Protein AF-A0A538QEQ5-F1 (afdb_monomer_lite)

Foldseek 3Di:
DVVVVVVVVVVVVVPPDPPPPDPPDQPCVVVDDDDDQWDWAFDADPDDDFTWIFIAGCPPPDPRHGHGPDTGGPRDHDPPRDDDDDDPDPD

Structure (mmCIF, N/CA/C/O backbone):
data_AF-A0A538QEQ5-F1
#
_entry.id   AF-A0A538QEQ5-F1
#
loop_
_atom_site.group_PDB
_atom_site.id
_atom_site.type_symbol
_atom_site.label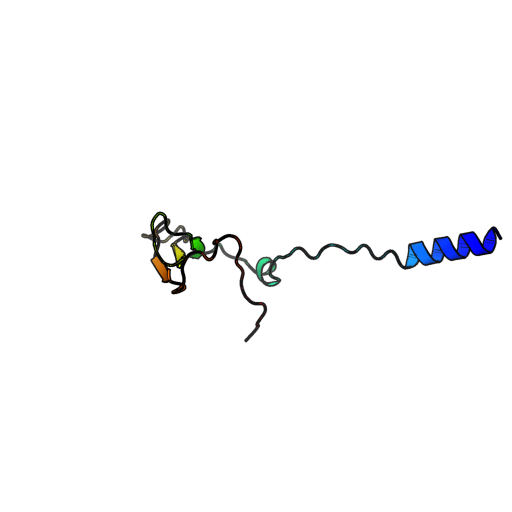_atom_id
_atom_site.label_alt_id
_atom_site.label_comp_id
_atom_site.label_asym_id
_atom_site.label_entity_id
_atom_site.label_seq_id
_atom_site.pdbx_PDB_ins_code
_atom_site.Cartn_x
_atom_site.Cartn_y
_atom_site.Cartn_z
_atom_site.occupancy
_atom_site.B_iso_or_equiv
_atom_site.auth_seq_id
_atom_site.auth_comp_id
_atom_site.auth_asym_id
_atom_site.auth_atom_id
_atom_site.pdbx_PDB_model_num
ATOM 1 N N . MET A 1 1 ? 44.769 34.692 27.498 1.00 63.59 1 MET A N 1
ATOM 2 C CA . MET A 1 1 ? 44.655 33.255 27.158 1.00 63.59 1 MET A CA 1
ATOM 3 C C . MET A 1 1 ? 43.454 32.576 27.819 1.00 63.59 1 MET A C 1
ATOM 5 O O . MET A 1 1 ? 42.598 32.104 27.091 1.00 63.59 1 MET A O 1
ATOM 9 N N . ARG A 1 2 ? 43.303 32.572 29.157 1.00 73.38 2 ARG A N 1
ATOM 10 C CA . ARG A 1 2 ? 42.116 31.966 29.814 1.00 73.38 2 ARG A CA 1
ATOM 11 C C . ARG A 1 2 ? 40.778 32.641 29.465 1.00 73.38 2 ARG A C 1
ATOM 13 O O . ARG A 1 2 ? 39.808 31.953 29.191 1.00 73.38 2 ARG A O 1
ATOM 20 N N . ARG A 1 3 ? 40.730 33.980 29.429 1.00 74.44 3 ARG A N 1
ATOM 21 C CA . ARG A 1 3 ? 39.502 34.734 29.088 1.00 74.44 3 ARG A CA 1
ATOM 22 C C . ARG A 1 3 ? 39.071 34.547 27.634 1.00 74.44 3 ARG A C 1
ATOM 24 O O . ARG A 1 3 ? 37.889 34.391 27.368 1.00 74.44 3 ARG A O 1
ATOM 31 N N . THR A 1 4 ? 40.032 34.516 26.713 1.00 77.25 4 THR A N 1
ATOM 32 C CA . THR A 1 4 ? 39.765 34.251 25.297 1.00 77.25 4 THR A CA 1
ATOM 33 C C . THR A 1 4 ? 39.236 32.837 25.084 1.00 77.25 4 THR A C 1
ATOM 35 O O . THR A 1 4 ? 38.246 32.699 24.380 1.00 77.25 4 THR A O 1
ATOM 38 N N . ALA A 1 5 ? 39.805 31.827 25.757 1.00 79.75 5 ALA A N 1
ATOM 39 C CA . ALA A 1 5 ? 39.321 30.443 25.705 1.00 79.75 5 ALA A CA 1
ATOM 40 C C . ALA A 1 5 ? 37.894 30.279 26.265 1.00 79.75 5 ALA A C 1
ATOM 42 O O . ALA A 1 5 ? 37.076 29.571 25.686 1.00 79.75 5 ALA A O 1
ATOM 43 N N . LEU A 1 6 ? 37.568 30.974 27.361 1.00 83.69 6 LEU A N 1
ATOM 44 C CA . LEU A 1 6 ? 36.217 30.964 27.936 1.00 83.69 6 LEU A CA 1
ATOM 45 C C . LEU A 1 6 ? 35.186 31.615 27.005 1.00 83.69 6 LEU A C 1
ATOM 47 O O . LEU A 1 6 ? 34.083 31.098 26.861 1.00 83.69 6 LEU A O 1
ATOM 51 N N . LEU A 1 7 ? 35.555 32.712 26.338 1.00 84.94 7 LEU A N 1
ATOM 52 C CA . LEU A 1 7 ? 34.693 33.369 25.351 1.00 84.94 7 LEU A CA 1
ATOM 53 C C . LEU A 1 7 ? 34.463 32.493 24.113 1.00 84.94 7 LEU A C 1
ATOM 55 O O . LEU A 1 7 ? 33.350 32.457 23.599 1.00 84.94 7 LEU A O 1
ATOM 59 N N . THR A 1 8 ? 35.480 31.752 23.660 1.00 82.25 8 THR A N 1
ATOM 60 C CA . THR A 1 8 ? 35.315 30.811 22.537 1.00 82.25 8 THR A CA 1
ATOM 61 C C . THR A 1 8 ? 34.408 29.648 22.921 1.00 82.25 8 THR A C 1
ATOM 63 O O . THR A 1 8 ? 33.525 29.290 22.149 1.00 82.25 8 THR A O 1
ATOM 66 N N . LEU A 1 9 ? 34.570 29.096 24.127 1.00 82.81 9 LEU A N 1
ATOM 67 C CA . LEU A 1 9 ? 33.732 27.999 24.610 1.00 82.81 9 LEU A CA 1
ATOM 68 C C . LEU A 1 9 ? 32.266 28.429 24.789 1.00 82.81 9 LEU A C 1
ATOM 70 O O . LEU A 1 9 ? 31.361 27.693 24.405 1.00 82.81 9 LEU A O 1
ATOM 74 N N . ALA A 1 10 ? 32.027 29.635 25.313 1.00 82.56 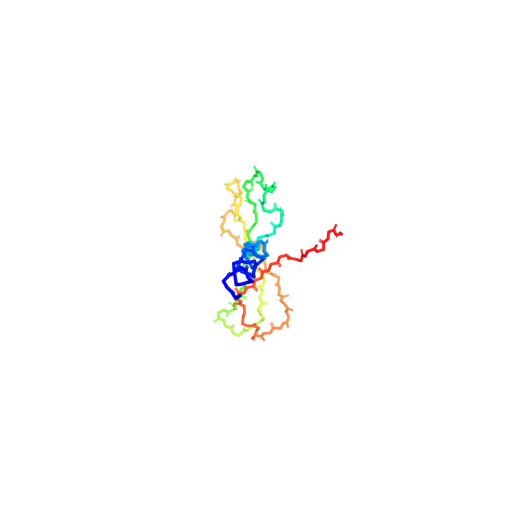10 ALA A N 1
ATOM 75 C CA . ALA A 1 10 ? 30.682 30.191 25.448 1.00 82.56 10 ALA A CA 1
ATOM 76 C C . ALA A 1 10 ? 30.008 30.425 24.085 1.00 82.56 10 ALA A C 1
ATOM 78 O O . ALA A 1 10 ? 28.816 30.168 23.940 1.00 82.56 10 ALA A O 1
ATOM 79 N N . LEU A 1 11 ? 30.769 30.862 23.076 1.00 82.56 11 LEU A N 1
ATOM 80 C CA . LEU A 1 11 ? 30.246 31.074 21.727 1.00 82.56 11 LEU A CA 1
ATOM 81 C C . LEU A 1 11 ? 29.875 29.751 21.037 1.00 82.56 11 LEU A C 1
ATOM 83 O O . LEU A 1 11 ? 28.831 29.681 20.400 1.00 82.56 11 LEU A O 1
ATOM 87 N N . VAL A 1 12 ? 30.680 28.697 21.217 1.00 82.12 12 VAL A N 1
ATOM 88 C CA . VAL A 1 12 ? 30.378 27.343 20.707 1.00 82.12 12 VAL A CA 1
ATOM 89 C C . VAL A 1 12 ? 29.142 26.753 21.389 1.00 82.12 12 VAL A C 1
ATOM 91 O O . VAL A 1 12 ? 28.320 26.117 20.735 1.00 82.12 12 VAL A O 1
ATOM 94 N N . ALA A 1 13 ? 28.968 26.990 22.690 1.00 79.50 13 ALA A N 1
ATOM 95 C CA . ALA A 1 13 ? 27.770 26.555 23.404 1.00 79.50 13 ALA A CA 1
ATOM 96 C C . ALA A 1 13 ? 26.504 27.292 22.926 1.00 79.50 13 ALA A C 1
ATOM 98 O O . ALA A 1 13 ? 25.434 26.691 22.885 1.00 79.50 13 ALA A O 1
ATOM 99 N N . LEU A 1 14 ? 26.616 28.566 22.527 1.00 76.56 14 LEU A N 1
ATOM 100 C CA . LEU A 1 14 ? 25.490 29.348 22.000 1.00 76.56 14 LEU A CA 1
ATOM 101 C C . LEU A 1 14 ? 25.051 28.919 20.591 1.00 76.56 14 LEU A C 1
ATOM 103 O O . LEU A 1 14 ? 23.890 29.108 20.238 1.00 76.56 14 LEU A O 1
ATOM 107 N N . THR A 1 15 ? 25.960 28.368 19.783 1.00 70.12 15 THR A N 1
ATOM 108 C CA . THR A 1 15 ? 25.663 27.897 18.419 1.00 70.12 15 THR A CA 1
ATOM 109 C C . THR A 1 15 ? 25.336 26.410 18.347 1.00 70.12 15 THR A C 1
ATOM 111 O O . THR A 1 15 ? 24.980 25.921 17.274 1.00 70.12 15 THR A O 1
ATOM 114 N N . ALA A 1 16 ? 25.404 25.690 19.470 1.00 66.94 16 ALA A N 1
ATOM 115 C CA . ALA A 1 16 ? 24.951 24.311 19.585 1.00 66.94 16 ALA A CA 1
ATOM 116 C C . ALA A 1 16 ? 23.412 24.252 19.571 1.00 66.94 16 ALA A C 1
ATOM 118 O O . ALA A 1 16 ? 22.762 23.927 20.563 1.00 66.94 16 ALA A O 1
ATOM 119 N N . VAL A 1 17 ? 22.812 24.582 18.427 1.00 64.94 17 VAL A N 1
ATOM 120 C CA . VAL A 1 17 ? 21.423 24.229 18.146 1.00 64.94 17 VAL A CA 1
ATOM 121 C C . VAL A 1 17 ? 21.377 22.710 18.090 1.00 64.94 17 VAL A C 1
ATOM 123 O O . VAL A 1 17 ? 22.057 22.091 17.271 1.00 64.94 17 VAL A O 1
ATOM 126 N N . ALA A 1 18 ? 20.602 22.100 18.983 1.00 65.62 18 ALA A N 1
ATOM 127 C CA . ALA A 1 18 ? 20.291 20.687 18.880 1.00 65.62 18 ALA A CA 1
ATOM 128 C C . ALA A 1 18 ? 19.586 20.471 17.535 1.00 65.62 18 ALA A C 1
ATOM 130 O O . ALA A 1 18 ? 18.439 20.878 17.352 1.00 65.62 18 ALA A O 1
ATOM 131 N N . ALA A 1 19 ? 20.299 19.879 16.577 1.00 62.69 19 ALA A N 1
ATOM 132 C CA . ALA A 1 19 ? 19.707 19.374 15.353 1.00 62.69 19 ALA A CA 1
ATOM 133 C C . ALA A 1 19 ? 18.826 18.188 15.750 1.00 62.69 19 ALA A C 1
ATOM 135 O O . ALA A 1 19 ? 19.269 17.041 15.795 1.00 62.69 19 ALA A O 1
ATOM 136 N N . PHE A 1 20 ? 17.586 18.477 16.137 1.00 61.56 20 PHE A N 1
ATOM 137 C CA . PHE A 1 20 ? 16.576 17.444 16.239 1.00 61.56 20 PHE A CA 1
ATOM 138 C C . PHE A 1 20 ? 16.370 16.940 14.820 1.00 61.56 20 PHE A C 1
ATOM 140 O O . PHE A 1 20 ? 15.942 17.701 13.955 1.00 61.56 20 PHE A O 1
ATOM 147 N N . ALA A 1 21 ? 16.748 15.687 14.572 1.00 60.53 21 ALA A N 1
ATOM 148 C CA . ALA A 1 21 ? 16.388 15.026 13.334 1.00 60.53 21 ALA A CA 1
ATOM 149 C C . ALA A 1 21 ? 14.872 15.164 13.193 1.00 60.53 21 ALA A C 1
ATOM 151 O O . ALA A 1 21 ? 14.122 14.685 14.053 1.00 60.53 21 ALA A O 1
ATOM 152 N N . GLU A 1 22 ? 14.428 15.884 12.164 1.00 58.97 22 GLU A N 1
ATOM 153 C CA . GLU A 1 22 ? 13.020 15.878 11.821 1.00 58.97 22 GLU A CA 1
ATOM 154 C C . GLU A 1 22 ? 12.666 14.419 11.581 1.00 58.97 22 GLU A C 1
ATOM 156 O O . GLU A 1 22 ? 13.320 13.704 10.820 1.00 58.97 22 GLU A O 1
ATOM 161 N N . THR A 1 23 ? 11.692 13.935 12.342 1.00 60.78 23 THR A N 1
ATOM 162 C CA . THR A 1 23 ? 11.153 12.610 12.090 1.00 60.78 23 THR A CA 1
ATOM 163 C C . THR A 1 23 ? 10.680 12.634 10.645 1.00 60.78 23 THR A C 1
ATOM 165 O O . THR A 1 23 ? 9.917 13.532 10.293 1.00 60.78 23 THR A O 1
ATOM 168 N N . CYS A 1 24 ? 11.148 11.693 9.816 1.00 62.22 24 CYS A N 1
ATOM 169 C CA . CYS A 1 24 ? 10.700 11.498 8.434 1.00 62.22 24 CYS A CA 1
ATOM 170 C C . CYS A 1 24 ? 9.237 11.022 8.421 1.00 62.22 24 CYS A C 1
ATOM 172 O O . CYS A 1 24 ? 8.913 9.919 7.993 1.00 62.22 24 CYS A O 1
ATOM 174 N N . LEU A 1 25 ? 8.354 11.827 8.995 1.00 64.12 25 LEU A N 1
ATOM 175 C CA . LEU A 1 25 ? 6.927 11.644 9.060 1.00 64.12 25 LEU A CA 1
ATOM 176 C C . LEU A 1 25 ? 6.317 12.811 8.313 1.00 64.12 25 LEU A C 1
ATOM 178 O O . LEU A 1 25 ? 6.626 13.973 8.576 1.00 64.12 25 LEU A O 1
ATOM 182 N N . SER A 1 26 ? 5.409 12.478 7.406 1.00 69.56 26 SER A N 1
ATOM 183 C CA . SER A 1 26 ? 4.625 13.482 6.713 1.00 69.56 26 SER A CA 1
ATOM 184 C C . SER A 1 26 ? 3.969 14.434 7.730 1.00 69.56 26 SER A C 1
ATOM 186 O O . SER A 1 26 ? 3.403 13.967 8.730 1.00 69.56 26 SER A O 1
ATOM 188 N N . PRO A 1 27 ? 3.981 15.761 7.489 1.00 68.88 27 PRO A N 1
ATOM 189 C CA . PRO A 1 27 ? 3.320 16.728 8.367 1.00 68.88 27 PRO A CA 1
ATOM 190 C C . PRO A 1 27 ? 1.819 16.436 8.532 1.00 68.88 27 PRO A C 1
ATOM 192 O O . PRO A 1 27 ? 1.218 16.842 9.528 1.00 68.88 27 PRO A O 1
ATOM 195 N N . TYR A 1 28 ? 1.226 15.682 7.599 1.00 70.25 28 TYR A N 1
ATOM 196 C CA . TYR A 1 28 ? -0.174 15.269 7.623 1.00 70.25 28 TYR A CA 1
ATOM 197 C C . TYR A 1 28 ? -0.484 14.182 8.656 1.00 70.25 28 TYR A C 1
ATOM 199 O O . TYR A 1 28 ? -1.625 14.110 9.107 1.00 70.25 28 TYR A O 1
ATOM 207 N N . VAL A 1 29 ? 0.503 13.396 9.111 1.00 75.12 29 VAL A N 1
ATOM 208 C CA . VAL A 1 29 ? 0.266 12.326 10.103 1.00 75.12 29 VAL A CA 1
ATOM 209 C C . VAL A 1 29 ? -0.285 12.893 11.413 1.00 75.12 29 VAL A C 1
ATOM 211 O O . VAL A 1 29 ? -1.149 12.291 12.042 1.00 75.12 29 VAL A O 1
ATOM 214 N N . LYS A 1 30 ? 0.128 14.110 11.789 1.00 72.75 30 LYS A N 1
ATOM 215 C CA . LYS A 1 30 ? -0.391 14.806 12.979 1.00 72.75 30 LYS A CA 1
ATOM 216 C C . LYS A 1 30 ? -1.864 15.223 12.841 1.00 72.75 30 LYS A C 1
ATOM 218 O O . LYS A 1 30 ? -2.511 15.519 13.843 1.00 72.75 30 LYS A O 1
ATOM 223 N N . GLY A 1 31 ? -2.383 15.284 11.614 1.00 75.19 31 GLY A N 1
ATOM 224 C CA . GLY A 1 31 ? -3.763 15.647 11.296 1.00 75.19 31 GLY A CA 1
ATOM 225 C C . GLY A 1 31 ? -4.716 14.457 11.167 1.00 75.19 31 GLY A C 1
ATOM 226 O O . GLY A 1 31 ? -5.916 14.676 11.002 1.00 75.19 31 GLY A O 1
ATOM 227 N N . LEU A 1 32 ? -4.219 13.219 11.250 1.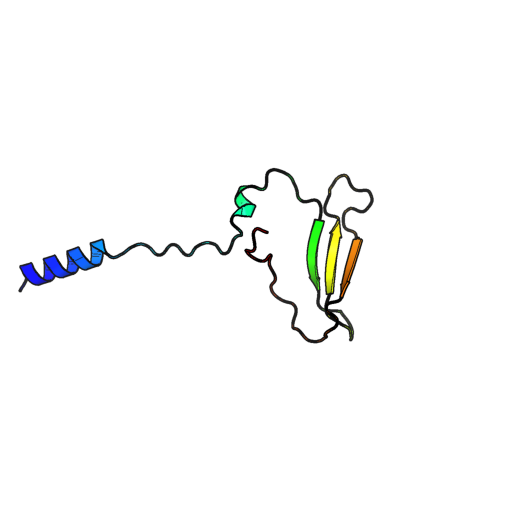00 80.06 32 LEU A N 1
ATOM 228 C CA . LEU A 1 32 ? -5.044 12.017 11.142 1.00 80.06 32 LEU A CA 1
ATOM 229 C C . LEU A 1 32 ? -5.893 11.860 12.407 1.00 80.06 32 LEU A C 1
ATOM 231 O O . LEU A 1 32 ? -5.381 11.678 13.510 1.00 80.06 32 LEU A O 1
ATOM 235 N N . ARG A 1 33 ? -7.216 11.987 12.255 1.00 85.56 33 ARG A N 1
ATOM 236 C CA . ARG A 1 33 ? -8.178 11.922 13.373 1.00 85.56 33 ARG A CA 1
ATOM 237 C C . ARG A 1 33 ? -9.063 10.688 13.353 1.00 85.56 33 ARG A C 1
ATOM 239 O O . ARG A 1 33 ? -9.886 10.540 14.249 1.00 85.56 33 ARG A O 1
ATOM 246 N N . GLN A 1 34 ? -8.970 9.864 12.318 1.00 88.12 34 GLN A N 1
ATOM 247 C CA . GLN A 1 34 ? -9.841 8.714 12.095 1.00 88.12 34 GLN A CA 1
ATOM 248 C C . GLN A 1 34 ? -8.988 7.506 11.701 1.00 88.12 34 GLN A C 1
ATOM 250 O O . GLN A 1 34 ? -7.908 7.710 11.151 1.00 88.12 34 GLN A O 1
ATOM 255 N N . PRO A 1 35 ? -9.449 6.271 11.963 1.00 92.00 35 PRO A N 1
ATOM 256 C CA . PRO A 1 35 ? -8.776 5.080 11.466 1.00 92.00 35 PRO A CA 1
ATOM 257 C C . PRO A 1 35 ? -8.709 5.079 9.940 1.00 92.00 35 PRO A C 1
ATOM 259 O O . PRO A 1 35 ? -9.667 5.477 9.265 1.00 92.00 35 PRO A O 1
ATOM 262 N N . GLU A 1 36 ? -7.598 4.581 9.411 1.00 93.62 36 GLU A N 1
ATOM 263 C CA . GLU A 1 36 ? -7.432 4.456 7.971 1.00 93.62 36 GLU A CA 1
ATOM 264 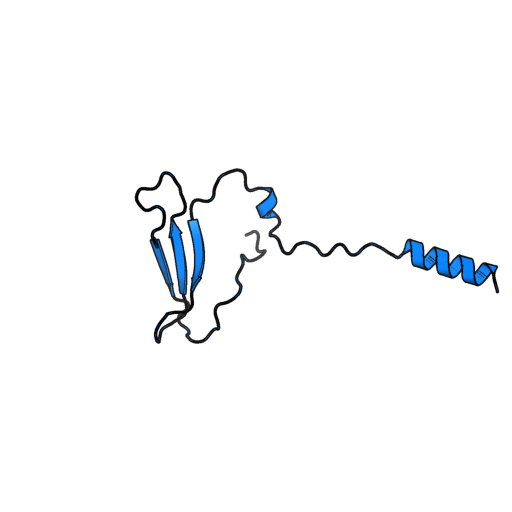C C . GLU A 1 36 ? -8.369 3.408 7.384 1.00 93.62 36 GLU A C 1
ATOM 266 O O . GLU A 1 36 ? -8.762 2.440 8.035 1.00 93.62 36 GLU A O 1
ATOM 271 N N . LYS A 1 37 ? -8.738 3.617 6.122 1.00 96.31 37 LYS A N 1
ATOM 272 C CA . LYS A 1 37 ? -9.631 2.712 5.386 1.00 96.31 37 LYS A CA 1
ATOM 273 C C . LYS A 1 37 ? -8.894 1.863 4.361 1.00 96.31 37 LYS A C 1
ATOM 275 O O . LYS A 1 37 ? -9.408 0.834 3.939 1.00 96.31 37 LYS A O 1
ATOM 280 N N . VAL A 1 38 ? -7.703 2.297 3.958 1.00 96.94 38 VAL A N 1
ATOM 281 C CA . VAL A 1 38 ? -6.882 1.645 2.941 1.00 96.94 38 VAL A CA 1
ATOM 282 C C . VAL A 1 38 ? -5.430 1.628 3.400 1.00 96.94 38 VAL A C 1
ATOM 284 O O . VAL A 1 38 ? -4.937 2.619 3.934 1.00 96.94 38 VAL A O 1
ATOM 287 N N . MET A 1 39 ? -4.751 0.511 3.162 1.00 96.69 39 MET A N 1
ATOM 288 C CA . MET A 1 39 ? -3.313 0.365 3.343 1.00 96.69 39 MET A CA 1
ATOM 289 C C . MET A 1 39 ? -2.652 0.105 1.992 1.00 96.69 39 MET A C 1
ATOM 291 O O . MET A 1 39 ? -3.078 -0.770 1.238 1.00 96.69 39 MET A O 1
ATOM 295 N N . TYR A 1 40 ? -1.594 0.857 1.706 1.00 96.25 40 TYR A N 1
ATOM 296 C CA . TYR A 1 40 ? -0.760 0.664 0.526 1.00 96.25 40 TYR A CA 1
ATOM 297 C C . TYR A 1 40 ? 0.490 -0.128 0.904 1.00 96.25 40 TYR A C 1
ATOM 299 O O . TYR A 1 40 ? 1.190 0.241 1.844 1.00 96.25 40 TYR A O 1
ATOM 307 N N . VAL A 1 41 ? 0.774 -1.209 0.175 1.00 95.81 41 VAL A N 1
ATOM 308 C CA . VAL A 1 41 ? 1.975 -2.033 0.381 1.00 95.81 41 VAL A CA 1
ATOM 309 C C . VAL A 1 41 ? 2.731 -2.156 -0.931 1.00 95.81 41 VAL A C 1
ATOM 311 O O . VAL A 1 41 ? 2.218 -2.730 -1.898 1.00 95.81 41 VAL A O 1
ATOM 314 N N . TRP A 1 42 ? 3.962 -1.647 -0.967 1.00 94.19 42 TRP A N 1
ATOM 315 C CA . TRP A 1 42 ? 4.856 -1.896 -2.093 1.00 94.19 42 TRP A CA 1
ATOM 316 C C . TRP A 1 42 ? 5.246 -3.370 -2.093 1.00 94.19 42 TRP A C 1
ATOM 318 O O . TRP A 1 42 ? 5.803 -3.880 -1.124 1.00 94.19 42 TRP A O 1
ATOM 328 N N . THR A 1 43 ? 4.896 -4.071 -3.166 1.00 93.44 43 THR A N 1
ATOM 329 C CA . THR A 1 43 ? 4.954 -5.528 -3.222 1.00 93.44 43 THR A CA 1
ATOM 330 C C . THR A 1 43 ? 5.936 -5.997 -4.289 1.00 93.44 43 THR A C 1
ATOM 332 O O . THR A 1 43 ? 5.815 -5.626 -5.457 1.00 93.44 43 THR A O 1
ATOM 335 N N . LEU A 1 44 ? 6.867 -6.862 -3.880 1.00 91.06 44 LEU A N 1
ATOM 336 C CA . LEU A 1 44 ? 7.667 -7.687 -4.782 1.00 91.06 44 LEU A CA 1
ATOM 337 C C . LEU A 1 44 ? 6.863 -8.950 -5.146 1.00 91.06 44 LEU A C 1
ATOM 339 O O . LEU A 1 44 ? 6.343 -9.614 -4.239 1.00 91.06 44 LEU A O 1
ATOM 343 N N . PRO A 1 45 ? 6.725 -9.313 -6.432 1.00 88.44 45 PRO A N 1
ATOM 344 C CA . PRO A 1 45 ? 6.012 -10.522 -6.819 1.00 88.44 45 PRO A CA 1
ATOM 345 C C . PRO A 1 45 ? 6.767 -11.781 -6.362 1.00 88.44 45 PRO A C 1
ATOM 347 O O . PRO A 1 45 ? 7.991 -11.851 -6.387 1.00 88.44 45 PRO A O 1
ATOM 350 N N . ALA A 1 46 ? 6.022 -12.818 -5.966 1.00 87.31 46 ALA A N 1
ATOM 351 C CA . ALA A 1 46 ? 6.600 -14.099 -5.5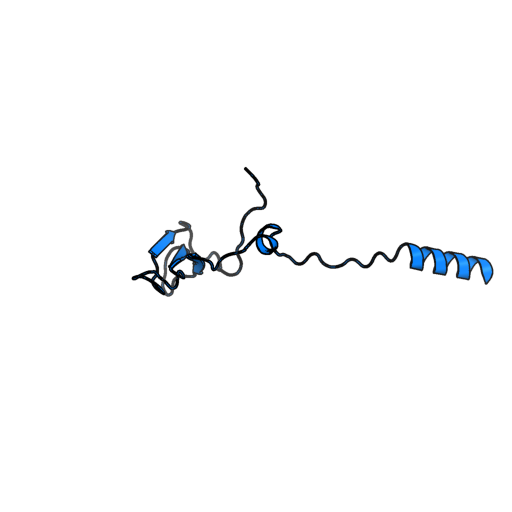32 1.00 87.31 46 ALA A CA 1
ATOM 352 C C . ALA A 1 46 ? 7.194 -14.937 -6.684 1.00 87.31 46 ALA A C 1
ATOM 354 O O . ALA A 1 46 ? 7.863 -15.941 -6.450 1.00 87.31 46 ALA A O 1
ATOM 355 N N . ARG A 1 47 ? 6.885 -14.569 -7.928 1.00 86.56 47 ARG A N 1
ATOM 356 C CA . ARG A 1 47 ? 7.413 -15.151 -9.168 1.00 86.56 47 ARG A CA 1
ATOM 357 C C . ARG A 1 47 ? 7.880 -14.008 -10.065 1.00 86.56 47 ARG A C 1
ATOM 359 O O . ARG A 1 47 ? 7.727 -12.846 -9.700 1.00 86.56 47 ARG A O 1
ATOM 366 N N . GLU A 1 48 ? 8.389 -14.333 -11.248 1.00 85.81 48 GLU A N 1
ATOM 367 C CA . GLU A 1 48 ? 8.677 -13.323 -12.266 1.00 85.81 48 GLU A CA 1
ATOM 368 C C . GLU A 1 48 ? 7.437 -12.469 -12.565 1.00 85.81 48 GLU A C 1
ATOM 370 O O . GLU A 1 48 ? 6.327 -12.985 -12.733 1.00 85.81 48 GLU A O 1
ATOM 375 N N . GLY A 1 49 ? 7.630 -11.154 -12.592 1.00 88.06 49 GLY A N 1
ATOM 376 C CA . GLY A 1 49 ? 6.567 -10.185 -12.807 1.00 88.06 49 GLY A CA 1
ATOM 377 C C . GLY A 1 49 ? 7.023 -8.764 -12.501 1.00 88.06 49 GLY A C 1
ATOM 378 O O . GLY A 1 49 ? 8.124 -8.545 -11.992 1.00 88.06 49 GLY A O 1
ATOM 379 N N . ALA A 1 50 ? 6.161 -7.802 -12.821 1.00 92.38 50 ALA A N 1
ATOM 380 C CA . ALA A 1 50 ? 6.357 -6.418 -12.423 1.00 92.38 50 ALA A CA 1
ATOM 381 C C . ALA A 1 50 ? 6.112 -6.250 -10.918 1.00 92.38 50 ALA A C 1
ATOM 383 O O . ALA A 1 50 ? 5.238 -6.906 -10.340 1.00 92.38 50 ALA A O 1
ATOM 384 N N . ASP A 1 51 ? 6.845 -5.329 -10.300 1.00 92.88 51 ASP A N 1
ATOM 385 C CA . ASP A 1 51 ? 6.504 -4.864 -8.959 1.00 92.88 51 ASP A CA 1
ATOM 386 C C . ASP A 1 51 ? 5.148 -4.158 -9.002 1.00 92.88 51 ASP A C 1
ATOM 388 O O . ASP A 1 51 ? 4.726 -3.617 -10.033 1.00 92.88 51 ASP A O 1
ATOM 392 N N . TYR A 1 52 ? 4.443 -4.154 -7.875 1.00 94.25 52 TYR A N 1
ATOM 393 C CA . TYR A 1 52 ? 3.129 -3.530 -7.808 1.00 94.25 52 TYR A CA 1
ATOM 394 C C . TYR A 1 52 ? 2.817 -2.957 -6.433 1.00 94.25 52 TYR A C 1
ATOM 396 O O . TYR A 1 52 ? 3.310 -3.414 -5.402 1.00 94.25 52 TYR A O 1
ATOM 404 N N . LEU A 1 53 ? 1.924 -1.972 -6.414 1.00 95.50 53 LEU A N 1
ATOM 405 C CA . LEU A 1 53 ? 1.318 -1.469 -5.193 1.00 95.50 53 LEU A CA 1
ATOM 406 C C . LEU A 1 53 ? 0.055 -2.277 -4.884 1.00 95.50 53 LEU A C 1
ATOM 408 O O . LEU A 1 53 ? -0.908 -2.263 -5.656 1.00 95.50 53 LEU A O 1
ATOM 412 N N . SER A 1 54 ? 0.048 -2.979 -3.753 1.00 96.94 54 SER A N 1
ATOM 413 C CA . SER A 1 54 ? -1.162 -3.602 -3.218 1.00 96.94 54 SER A CA 1
ATOM 414 C C . SER A 1 54 ? -1.993 -2.551 -2.494 1.00 96.94 54 SER A C 1
ATOM 416 O O . SER A 1 54 ? -1.497 -1.888 -1.585 1.00 96.94 54 SER A O 1
ATOM 418 N N . VAL A 1 55 ? -3.261 -2.428 -2.872 1.00 97.94 55 VAL A N 1
ATOM 419 C CA . VAL A 1 55 ? -4.264 -1.604 -2.193 1.00 97.94 55 VAL A CA 1
ATOM 420 C C . VAL A 1 55 ? -5.116 -2.536 -1.346 1.00 97.94 55 VAL A C 1
ATOM 422 O O . VAL A 1 55 ? -5.853 -3.356 -1.892 1.00 97.94 55 VAL A O 1
ATOM 425 N N . ILE A 1 56 ? -4.985 -2.452 -0.028 1.00 98.56 56 ILE A N 1
ATOM 426 C CA . ILE A 1 56 ? -5.604 -3.379 0.924 1.00 98.56 56 ILE A CA 1
ATOM 427 C C . ILE A 1 56 ? -6.693 -2.651 1.697 1.00 98.56 56 ILE A C 1
ATOM 429 O O . ILE A 1 56 ? -6.485 -1.536 2.171 1.00 98.56 56 ILE A O 1
ATOM 433 N N . ASP A 1 57 ? -7.843 -3.295 1.840 1.00 98.62 57 ASP A N 1
ATOM 434 C CA . ASP A 1 57 ? -8.920 -2.801 2.687 1.00 98.62 57 ASP A CA 1
ATOM 435 C C . ASP A 1 57 ? -8.578 -3.006 4.164 1.00 98.62 57 ASP A C 1
ATOM 437 O O . ASP A 1 57 ? -8.404 -4.137 4.623 1.00 98.62 57 ASP A O 1
ATOM 441 N N . VAL A 1 58 ? -8.501 -1.909 4.913 1.00 98.31 58 VAL A N 1
ATOM 442 C CA . VAL A 1 58 ? -8.279 -1.929 6.368 1.00 98.31 58 VAL A CA 1
ATOM 443 C C . VAL A 1 58 ? -9.403 -1.229 7.133 1.00 98.31 58 VAL A C 1
ATOM 445 O O . VAL A 1 58 ? -9.292 -0.988 8.332 1.00 98.31 58 VAL A O 1
ATOM 448 N N . ASN A 1 59 ? -10.527 -0.942 6.471 1.00 98.06 59 ASN A N 1
ATOM 449 C CA . ASN A 1 59 ? -11.708 -0.414 7.137 1.00 98.06 59 ASN A CA 1
ATOM 450 C C . ASN A 1 59 ? -12.427 -1.532 7.907 1.00 98.06 59 ASN A C 1
ATOM 452 O O . ASN A 1 59 ? -13.031 -2.414 7.302 1.00 98.06 59 ASN A O 1
ATOM 456 N N . LEU A 1 60 ? -12.432 -1.457 9.240 1.00 97.12 60 LEU A N 1
ATOM 457 C CA . LEU A 1 60 ? -13.044 -2.467 10.118 1.00 97.12 60 LEU A CA 1
ATOM 458 C C . LEU A 1 60 ? -14.528 -2.746 9.829 1.00 97.12 60 LEU A C 1
ATOM 460 O O . LEU A 1 60 ? -15.011 -3.837 10.112 1.00 97.12 60 LEU A O 1
ATOM 464 N N . ALA A 1 61 ? -15.260 -1.773 9.283 1.00 97.44 61 ALA A N 1
ATOM 465 C CA . ALA A 1 61 ? -16.673 -1.935 8.940 1.00 97.44 61 ALA A CA 1
ATOM 466 C C . ALA A 1 61 ? -16.900 -2.538 7.540 1.00 97.44 61 ALA A C 1
ATOM 468 O O . ALA A 1 61 ? -18.046 -2.731 7.135 1.00 97.44 61 ALA A O 1
ATOM 469 N N . SER A 1 62 ? -15.838 -2.774 6.768 1.00 98.31 62 SER A N 1
ATOM 470 C CA . SER A 1 62 ? -15.943 -3.225 5.384 1.00 98.31 62 SER A CA 1
ATOM 471 C C . SER A 1 62 ? -16.170 -4.738 5.280 1.00 98.31 62 SER A C 1
ATOM 473 O O . SER A 1 62 ? -15.474 -5.502 5.953 1.00 98.31 62 SER A O 1
ATOM 475 N N . PRO A 1 63 ? -17.061 -5.213 4.384 1.00 98.31 63 PRO A N 1
ATOM 476 C CA . PRO A 1 63 ? -17.214 -6.646 4.117 1.00 98.31 63 PRO A CA 1
ATOM 477 C C . PRO A 1 63 ? -15.968 -7.271 3.466 1.00 98.31 63 PRO A C 1
ATOM 479 O O . PRO A 1 63 ? -15.834 -8.492 3.446 1.00 98.31 63 PRO A O 1
ATOM 482 N N . THR A 1 64 ? -15.063 -6.448 2.931 1.00 98.62 64 THR A N 1
ATOM 483 C CA . THR A 1 64 ? -13.802 -6.871 2.308 1.00 98.62 64 THR A CA 1
ATOM 484 C C . THR A 1 64 ? -12.579 -6.589 3.179 1.00 98.62 64 THR A C 1
ATOM 486 O O . THR A 1 64 ? -11.461 -6.654 2.674 1.00 98.62 64 THR A O 1
ATOM 489 N N . TYR A 1 65 ? -12.759 -6.312 4.477 1.00 98.31 65 TYR A N 1
ATOM 490 C CA . TYR A 1 65 ? -11.647 -6.091 5.403 1.00 98.31 65 TYR A CA 1
ATOM 491 C C . TYR A 1 65 ? -10.583 -7.198 5.296 1.00 98.31 65 TYR A C 1
ATOM 493 O O . TYR A 1 65 ? -10.894 -8.391 5.327 1.00 98.31 65 TYR A O 1
ATOM 501 N N . GLY A 1 66 ? -9.318 -6.793 5.161 1.00 98.19 66 GLY A N 1
ATOM 502 C CA . GLY A 1 66 ? -8.170 -7.687 5.012 1.00 98.19 66 GLY A CA 1
ATOM 503 C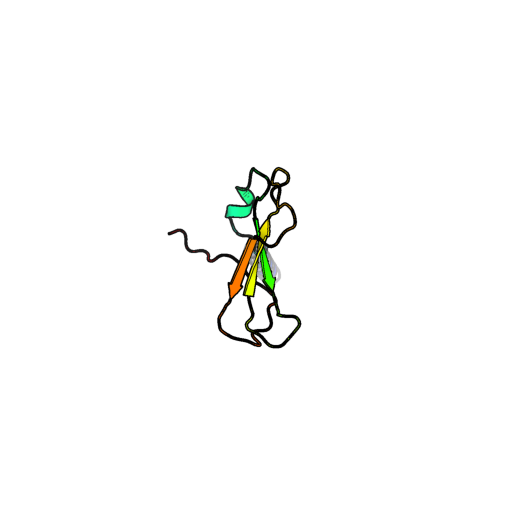 C . GLY A 1 66 ? -7.936 -8.209 3.590 1.00 98.19 66 GLY A C 1
ATOM 504 O O . GLY A 1 66 ? -6.989 -8.966 3.376 1.00 98.19 66 GLY A O 1
ATOM 505 N N . GLN A 1 67 ? -8.755 -7.821 2.609 1.00 98.56 67 GLN A N 1
ATOM 506 C CA . GLN A 1 67 ? -8.588 -8.236 1.214 1.00 98.56 67 GLN A CA 1
ATOM 507 C C . GLN A 1 67 ? -7.812 -7.204 0.388 1.00 98.56 67 GLN A C 1
ATOM 509 O O . GLN A 1 67 ? -7.845 -5.999 0.646 1.00 98.56 67 GLN A O 1
ATOM 514 N N . VAL A 1 68 ? -7.138 -7.685 -0.662 1.00 97.94 68 VAL A N 1
ATOM 515 C CA . VAL A 1 68 ? -6.531 -6.829 -1.690 1.00 97.94 68 VAL A CA 1
ATOM 516 C C . VAL A 1 68 ? -7.632 -6.339 -2.630 1.00 97.94 68 VAL A C 1
ATOM 518 O O . VAL A 1 68 ? -8.190 -7.118 -3.398 1.00 97.94 68 VAL A O 1
ATOM 521 N N . LEU A 1 69 ? -7.911 -5.038 -2.596 1.00 98.25 69 LEU A N 1
ATOM 522 C CA . LEU A 1 69 ? -8.885 -4.373 -3.463 1.00 98.25 69 LEU A CA 1
ATOM 523 C C . LEU A 1 69 ? -8.351 -4.180 -4.884 1.00 98.25 69 LEU A C 1
ATOM 525 O O . LEU A 1 69 ? -9.100 -4.260 -5.858 1.00 98.25 69 LEU A O 1
ATOM 529 N N . ARG A 1 70 ? -7.055 -3.873 -5.009 1.00 97.44 70 ARG A N 1
ATOM 530 C CA . ARG A 1 70 ? -6.404 -3.607 -6.296 1.00 97.44 70 ARG A CA 1
ATOM 531 C C . ARG A 1 70 ? -4.909 -3.886 -6.229 1.00 97.44 70 ARG A C 1
ATOM 533 O O . ARG A 1 70 ? -4.278 -3.685 -5.196 1.00 97.44 70 ARG A O 1
ATOM 540 N N . LYS A 1 71 ? -4.350 -4.290 -7.366 1.00 95.69 71 LYS A N 1
ATOM 541 C CA . LYS A 1 71 ? -2.914 -4.245 -7.644 1.00 95.69 71 LYS A CA 1
ATOM 542 C C . LYS A 1 71 ? -2.673 -3.198 -8.721 1.00 95.69 71 LYS A C 1
ATOM 544 O O . LYS A 1 71 ? -3.364 -3.211 -9.740 1.00 95.69 71 LYS A O 1
ATOM 549 N N . VAL A 1 72 ? -1.754 -2.275 -8.470 1.00 95.88 72 VAL A N 1
ATOM 550 C CA . VAL A 1 72 ? -1.328 -1.267 -9.447 1.00 95.88 72 VAL A CA 1
ATOM 551 C C . VAL A 1 72 ? 0.087 -1.619 -9.871 1.00 95.88 72 VAL A C 1
ATOM 553 O O . VAL A 1 72 ? 1.011 -1.487 -9.074 1.00 95.88 72 VAL A O 1
ATOM 556 N N . GLU A 1 73 ? 0.243 -2.130 -11.087 1.00 93.75 73 GLU A N 1
ATOM 557 C CA . GLU A 1 73 ? 1.548 -2.532 -11.610 1.00 93.75 73 GLU A CA 1
ATOM 558 C C . GLU A 1 73 ? 2.402 -1.309 -11.940 1.00 93.75 73 GLU A C 1
ATOM 560 O O . GLU A 1 73 ? 1.920 -0.337 -12.520 1.00 93.75 73 GLU A O 1
ATOM 565 N N . VAL A 1 74 ? 3.684 -1.379 -11.581 1.00 92.06 74 VAL A N 1
ATOM 566 C CA . VAL A 1 74 ? 4.677 -0.348 -11.915 1.00 92.06 74 VAL A CA 1
ATOM 567 C C . VAL A 1 74 ? 5.068 -0.430 -13.398 1.00 92.06 74 VAL A C 1
ATOM 569 O O . VAL A 1 74 ? 5.459 0.564 -14.000 1.00 92.06 74 VAL A O 1
ATOM 572 N N . GLY A 1 75 ? 4.943 -1.616 -14.004 1.00 91.06 75 GLY A N 1
ATOM 573 C CA . GLY A 1 75 ? 5.319 -1.886 -15.397 1.00 91.06 75 GLY A CA 1
ATOM 574 C C . GLY A 1 75 ? 6.789 -2.279 -15.592 1.00 91.06 75 GLY A C 1
ATOM 575 O O . GLY A 1 75 ? 7.155 -2.728 -16.675 1.00 91.06 75 GLY A O 1
ATOM 576 N N . SER A 1 76 ? 7.618 -2.173 -14.550 1.00 89.88 76 SER A N 1
ATOM 577 C CA . SER A 1 76 ? 9.001 -2.664 -14.505 1.00 89.88 76 SER A CA 1
ATOM 578 C C . SER A 1 76 ? 9.177 -3.749 -13.436 1.00 89.88 76 SER A C 1
ATOM 580 O O . SER A 1 76 ? 8.424 -3.816 -12.461 1.00 89.88 76 SER A O 1
ATOM 582 N N . SER A 1 77 ? 10.194 -4.595 -13.605 1.00 88.38 77 SER A N 1
ATOM 583 C CA . SER A 1 77 ? 10.546 -5.686 -12.687 1.00 88.38 77 SER A CA 1
ATOM 584 C C . SER A 1 77 ? 11.924 -5.481 -12.064 1.00 88.38 77 SER A C 1
ATOM 586 O O . SER A 1 77 ? 12.794 -4.869 -12.682 1.00 88.38 77 SER A O 1
ATOM 588 N N . GLY A 1 78 ? 12.150 -6.077 -10.890 1.00 85.62 78 GLY A N 1
ATOM 589 C CA . GLY A 1 78 ? 13.465 -6.068 -10.246 1.00 85.62 78 GLY A CA 1
ATOM 590 C C . GLY A 1 78 ? 13.826 -4.720 -9.621 1.00 85.62 78 GLY A C 1
ATOM 591 O O . GLY A 1 78 ? 15.006 -4.391 -9.551 1.00 85.62 78 GLY A O 1
ATOM 592 N N . ASN A 1 79 ? 12.832 -3.939 -9.177 1.00 87.88 79 ASN A N 1
ATOM 593 C CA . ASN A 1 79 ? 13.074 -2.624 -8.571 1.00 87.88 79 ASN A CA 1
ATOM 594 C C . ASN A 1 79 ? 13.427 -2.704 -7.075 1.00 87.88 79 ASN A C 1
ATOM 596 O O . ASN A 1 79 ? 13.630 -1.665 -6.458 1.00 87.88 79 ASN A O 1
ATOM 600 N N . GLU A 1 80 ? 13.470 -3.909 -6.492 1.00 86.44 80 GLU A N 1
ATOM 601 C CA . GLU A 1 80 ? 13.773 -4.134 -5.071 1.00 86.44 80 GLU A CA 1
ATOM 602 C C . GLU A 1 80 ? 12.878 -3.294 -4.141 1.00 86.44 80 GLU A C 1
ATOM 604 O O . GLU A 1 80 ? 13.331 -2.524 -3.299 1.00 86.44 80 GLU A O 1
ATOM 609 N N . ALA A 1 81 ? 11.566 -3.451 -4.323 1.00 84.75 81 ALA A N 1
ATOM 610 C CA . ALA A 1 81 ? 10.522 -2.990 -3.414 1.00 84.75 81 ALA A CA 1
ATOM 611 C C . ALA A 1 81 ? 10.940 -2.981 -1.925 1.00 84.75 81 ALA A C 1
ATOM 613 O O . ALA A 1 81 ? 11.013 -4.044 -1.305 1.00 84.75 81 ALA A O 1
ATOM 614 N N . HIS A 1 82 ? 11.165 -1.798 -1.335 1.00 86.25 82 HIS A N 1
ATOM 615 C CA . HIS A 1 82 ? 11.602 -1.696 0.066 1.00 86.25 82 HIS A CA 1
ATOM 616 C C . HIS A 1 82 ? 10.939 -0.549 0.842 1.00 86.25 82 HIS A C 1
ATOM 618 O O . HIS A 1 82 ? 10.228 -0.777 1.822 1.00 86.25 82 HIS A O 1
ATOM 624 N N . HIS A 1 83 ? 11.130 0.696 0.402 1.00 88.94 83 HIS A N 1
ATOM 625 C CA . HIS A 1 83 ? 10.544 1.876 1.036 1.00 88.94 83 HIS A CA 1
ATOM 626 C C . HIS A 1 83 ? 9.781 2.718 0.024 1.00 88.94 83 HIS A C 1
ATOM 628 O O . HIS A 1 83 ? 10.185 2.853 -1.127 1.00 88.94 83 HIS A O 1
ATOM 634 N N . MET A 1 84 ? 8.677 3.300 0.482 1.00 87.50 84 MET A N 1
ATOM 635 C CA . MET A 1 84 ? 7.841 4.196 -0.304 1.00 87.50 84 MET A CA 1
ATOM 636 C C . MET A 1 84 ? 7.199 5.249 0.587 1.00 87.50 84 MET A C 1
ATOM 638 O O . MET A 1 84 ? 7.106 5.075 1.803 1.00 87.50 84 MET A O 1
ATOM 642 N N . GLY A 1 85 ? 6.721 6.322 -0.029 1.00 84.56 85 GLY A N 1
ATOM 643 C CA . GLY A 1 85 ? 6.030 7.394 0.666 1.00 84.56 85 GLY A CA 1
ATOM 644 C C . GLY A 1 85 ? 5.206 8.236 -0.292 1.00 84.56 85 GLY A C 1
ATOM 645 O O . GLY A 1 85 ? 5.259 8.055 -1.508 1.00 84.56 85 GLY A O 1
ATOM 646 N N . PHE A 1 86 ? 4.434 9.147 0.284 1.00 81.94 86 PHE A N 1
ATOM 647 C CA . PHE A 1 86 ? 3.778 10.198 -0.477 1.00 81.94 86 PHE A CA 1
ATOM 648 C C . PHE A 1 86 ? 4.787 11.287 -0.835 1.00 81.94 86 PHE A C 1
ATOM 650 O O . PHE A 1 86 ? 5.755 11.517 -0.109 1.00 81.94 86 PHE A O 1
ATOM 657 N N . THR A 1 87 ? 4.552 11.940 -1.962 1.00 77.31 87 THR A N 1
ATOM 658 C CA . THR A 1 87 ? 5.225 13.175 -2.348 1.00 77.31 87 THR A CA 1
ATOM 659 C C . THR A 1 87 ? 4.817 14.320 -1.412 1.00 77.31 87 THR A C 1
ATOM 661 O O . THR A 1 87 ? 3.770 14.277 -0.764 1.00 77.31 87 THR A O 1
ATOM 664 N N . ASP A 1 88 ? 5.663 15.349 -1.322 1.00 71.62 88 ASP A N 1
ATOM 665 C CA . ASP A 1 88 ? 5.392 16.565 -0.538 1.00 71.62 88 ASP A CA 1
ATOM 666 C C . ASP A 1 88 ? 4.563 17.607 -1.314 1.00 71.62 88 ASP A C 1
ATOM 668 O O . ASP A 1 88 ? 4.311 18.710 -0.812 1.00 71.62 88 ASP A O 1
ATOM 672 N N . ASP A 1 89 ? 4.174 17.300 -2.555 1.00 72.00 89 ASP A N 1
ATOM 673 C CA . ASP A 1 89 ? 3.369 18.193 -3.375 1.00 72.00 89 ASP A CA 1
ATOM 674 C C . ASP A 1 89 ? 1.979 18.390 -2.755 1.00 72.00 89 ASP A C 1
ATOM 676 O O . ASP A 1 89 ? 1.290 17.474 -2.317 1.00 72.00 89 ASP A O 1
ATOM 680 N N . ARG A 1 90 ? 1.597 19.665 -2.643 1.00 61.41 90 ARG A N 1
ATOM 681 C CA . ARG A 1 90 ? 0.385 20.116 -1.941 1.00 61.41 90 ARG A CA 1
ATOM 682 C C . ARG A 1 90 ? -0.741 20.492 -2.909 1.00 61.41 90 ARG A C 1
ATOM 684 O O . ARG A 1 90 ? -1.606 21.282 -2.530 1.00 61.41 90 ARG A O 1
ATOM 691 N N . THR A 1 91 ? -0.648 20.041 -4.160 1.00 55.25 91 THR A N 1
ATOM 692 C CA . THR A 1 91 ? -1.450 20.511 -5.302 1.00 55.25 91 THR A CA 1
ATOM 693 C C . THR A 1 91 ? -2.540 19.534 -5.680 1.00 55.25 91 THR A C 1
ATOM 695 O O . THR A 1 91 ? -2.189 18.359 -5.919 1.00 55.25 91 THR A O 1
#

pLDDT: mean 84.31, std 12.27, range [55.25, 98.62]

Radius of gyration: 23.66 Å; chains: 1; bounding box: 62×50×45 Å

Secondary structure (DSSP, 8-state):
-HHHHHHHHHHHHHH--------S--GGGGG--S--SEEEEEE--SSSS--EEEEEE--TT-TTTTSEEEEEE-S-S--------------

Sequence (91 aa):
MRRTALLTLALVALTAVAAFAETCLSPYVKGLRQPEKVMYVWTLPAREGADYLSVIDVNLASPTYGQVLRKVEVGSSGNEAHHMGFTDDRT